Protein AF-A0A3D0FN78-F1 (afdb_monomer)

Solvent-accessible surface area (backbone atoms only — not comparable to full-atom values): 3371 Å² total; per-residue (Å²): 116,59,83,76,92,68,78,85,57,75,76,42,52,59,63,53,49,50,36,45,75,72,69,67,47,69,77,67,69,85,60,87,83,77,76,81,57,60,66,61,56,51,52,51,58,63,59,74,77,110

Secondary structure (DSSP, 8-state):
-------S-GGGHHHHHHHHHTT-SPPP-PPTT-SS-HHHHHHHHHHHT-

Sequence (50 aa):
GTNELIGTDPKAIKPALERLYDGRWKKGGIPPLWDGHAAERIVENLLQCQ

Foldseek 3Di:
DQDDDQDDPPVSPVVVVVCVVVVVGDDDDQDPPVPPCPPVVVVVVVVVVD

Mean predicted aligned error: 4.86 Å

pLDDT: mean 93.77, std 7.74, range [54.06, 98.06]

Radius of gyration: 19.22 Å; Cα contacts (8 Å, |Δi|>4): 15; chains: 1; bounding box: 34×18×51 Å

Structure (mmCIF, N/CA/C/O backbone):
data_AF-A0A3D0FN78-F1
#
_entry.id   AF-A0A3D0FN78-F1
#
loop_
_atom_site.group_PDB
_atom_site.id
_atom_site.type_symbol
_atom_site.label_atom_id
_atom_site.label_alt_id
_atom_site.label_comp_id
_atom_site.label_asym_id
_atom_site.label_entity_id
_atom_site.label_seq_id
_atom_site.pdbx_PDB_ins_code
_atom_site.Cartn_x
_atom_site.Cartn_y
_atom_site.Cartn_z
_atom_site.occupancy
_atom_site.B_iso_or_equiv
_atom_site.auth_seq_id
_atom_site.auth_comp_id
_atom_site.auth_asym_id
_atom_site.auth_atom_id
_atom_site.pdbx_PDB_model_num
ATOM 1 N N . GLY A 1 1 ? -1.448 -4.898 0.090 1.00 84.19 1 GLY A N 1
ATOM 2 C CA . GLY A 1 1 ? -1.262 -3.921 -1.005 1.00 84.19 1 GLY A CA 1
ATOM 3 C C . GLY A 1 1 ? -0.296 -4.470 -2.038 1.00 84.19 1 GLY A C 1
ATOM 4 O O . GLY A 1 1 ? 0.431 -5.402 -1.722 1.00 84.19 1 GLY A O 1
ATOM 5 N N . THR A 1 2 ? -0.291 -3.925 -3.254 1.00 91.81 2 THR A N 1
ATOM 6 C CA . THR A 1 2 ? 0.533 -4.408 -4.385 1.00 91.81 2 THR A CA 1
ATOM 7 C C . THR A 1 2 ? 1.662 -3.442 -4.766 1.00 91.81 2 THR A C 1
ATOM 9 O O . THR A 1 2 ? 2.250 -3.573 -5.837 1.00 91.81 2 THR A O 1
ATOM 12 N N . ASN A 1 3 ? 1.979 -2.484 -3.889 1.00 92.44 3 ASN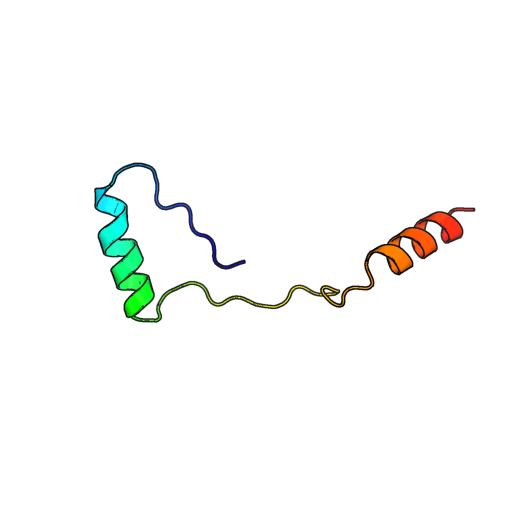 A N 1
ATOM 13 C CA . ASN A 1 3 ? 3.030 -1.492 -4.112 1.00 92.44 3 ASN A CA 1
ATOM 14 C C . ASN A 1 3 ? 4.424 -2.151 -4.127 1.00 92.44 3 ASN A C 1
ATOM 16 O O . ASN A 1 3 ? 4.705 -3.076 -3.355 1.00 92.44 3 ASN A O 1
ATOM 20 N N . GLU A 1 4 ? 5.316 -1.652 -4.983 1.00 93.12 4 GLU A N 1
ATOM 21 C CA . GLU A 1 4 ? 6.714 -2.083 -5.074 1.00 93.12 4 GLU A CA 1
ATOM 22 C C . GLU A 1 4 ? 7.617 -0.852 -5.214 1.00 93.12 4 GLU A C 1
ATOM 24 O O . GLU A 1 4 ? 7.379 -0.004 -6.072 1.00 93.12 4 GLU A O 1
ATOM 29 N N . LEU A 1 5 ? 8.635 -0.735 -4.353 1.00 95.06 5 LEU A N 1
ATOM 30 C CA . LEU A 1 5 ? 9.693 0.259 -4.529 1.00 95.06 5 LEU A CA 1
ATOM 31 C C . LEU A 1 5 ? 10.699 -0.289 -5.540 1.00 95.06 5 LEU A C 1
ATOM 33 O O . LEU A 1 5 ? 11.335 -1.308 -5.285 1.00 95.06 5 LEU A O 1
ATOM 37 N N . ILE A 1 6 ? 10.855 0.412 -6.660 1.00 95.88 6 ILE A N 1
ATOM 38 C CA . ILE A 1 6 ? 11.750 0.022 -7.762 1.00 95.88 6 ILE A CA 1
ATOM 39 C C . ILE A 1 6 ? 13.025 0.880 -7.829 1.00 95.88 6 ILE A C 1
ATOM 41 O O . ILE A 1 6 ? 13.786 0.790 -8.786 1.00 95.88 6 ILE A O 1
ATOM 45 N N . GLY A 1 7 ? 13.273 1.701 -6.803 1.00 96.31 7 GLY A N 1
ATOM 46 C CA . GLY A 1 7 ? 14.389 2.650 -6.750 1.00 96.31 7 GLY A CA 1
ATOM 47 C C . GLY A 1 7 ? 14.077 3.991 -7.422 1.00 96.31 7 GLY A C 1
ATOM 48 O O . GLY A 1 7 ? 12.928 4.287 -7.742 1.00 96.31 7 GLY A O 1
ATOM 49 N N . THR A 1 8 ? 15.110 4.819 -7.591 1.00 97.31 8 THR A N 1
ATOM 50 C CA . THR A 1 8 ? 15.012 6.177 -8.163 1.00 97.31 8 THR A CA 1
ATOM 51 C C . THR A 1 8 ? 15.631 6.306 -9.556 1.00 97.31 8 THR A C 1
ATOM 53 O O . THR A 1 8 ? 15.470 7.348 -10.186 1.00 97.31 8 THR A O 1
ATOM 56 N N . ASP A 1 9 ? 16.319 5.272 -10.057 1.00 98.06 9 ASP A N 1
ATOM 57 C CA . ASP A 1 9 ? 16.827 5.245 -11.433 1.00 98.06 9 ASP A CA 1
ATOM 58 C C . ASP A 1 9 ? 15.647 5.094 -12.416 1.00 98.06 9 ASP A C 1
ATOM 60 O O . ASP A 1 9 ? 14.945 4.077 -12.368 1.00 98.06 9 ASP A O 1
ATOM 64 N N . PRO A 1 10 ? 15.429 6.044 -13.348 1.00 97.62 10 PRO A N 1
ATOM 65 C CA . PRO A 1 10 ? 14.364 5.948 -14.347 1.00 97.62 10 PRO A CA 1
ATOM 66 C C . PRO A 1 10 ? 14.411 4.666 -15.191 1.00 97.62 10 PRO A C 1
ATOM 68 O O . PRO A 1 10 ? 13.374 4.203 -15.670 1.00 97.62 10 PRO A O 1
ATOM 71 N N . LYS A 1 11 ? 15.589 4.048 -15.355 1.00 98.00 11 LYS A N 1
ATOM 72 C CA . LYS A 1 11 ? 15.739 2.780 -16.085 1.00 98.00 11 LYS A CA 1
ATOM 73 C C . LYS A 1 11 ? 14.986 1.620 -15.432 1.00 98.00 11 LYS A C 1
ATOM 75 O O . LYS A 1 11 ? 14.661 0.663 -16.130 1.00 98.00 11 LYS A O 1
ATOM 80 N N . ALA A 1 12 ? 14.663 1.705 -14.140 1.00 97.38 12 ALA A N 1
ATOM 81 C CA . ALA A 1 12 ? 13.904 0.681 -13.426 1.00 97.38 12 ALA A CA 1
ATOM 82 C C . ALA A 1 12 ? 12.410 0.642 -13.807 1.00 97.38 12 ALA A C 1
ATOM 84 O O . ALA A 1 12 ? 11.747 -0.370 -13.582 1.00 97.38 12 ALA A O 1
ATOM 85 N N . ILE A 1 13 ? 11.876 1.704 -14.425 1.00 97.00 13 ILE A N 1
ATOM 86 C CA . ILE A 1 13 ? 10.452 1.796 -14.791 1.00 97.00 13 ILE A CA 1
ATOM 87 C C . ILE A 1 13 ? 10.085 0.743 -15.841 1.00 97.00 13 ILE A C 1
ATOM 89 O O . ILE A 1 13 ? 9.110 0.014 -15.674 1.00 97.00 13 ILE A O 1
ATOM 93 N N . LYS A 1 14 ? 10.879 0.634 -16.914 1.00 97.69 14 LYS A N 1
ATOM 94 C CA . LYS A 1 14 ? 10.620 -0.299 -18.020 1.00 97.69 14 LYS A CA 1
ATOM 95 C C . LYS A 1 14 ? 10.493 -1.765 -17.558 1.00 97.69 14 LYS A C 1
ATOM 97 O O . LYS A 1 14 ? 9.437 -2.342 -17.806 1.00 97.69 14 LYS A O 1
ATOM 102 N N . PRO A 1 15 ? 11.474 -2.365 -16.854 1.00 96.50 15 PRO A N 1
ATOM 103 C CA . PRO A 1 15 ? 11.363 -3.757 -16.413 1.00 96.50 15 PRO A CA 1
ATOM 104 C C . PRO A 1 15 ? 10.233 -3.976 -15.393 1.00 96.50 15 PRO A C 1
ATOM 106 O O . PRO A 1 15 ? 9.647 -5.058 -15.344 1.00 96.50 15 PRO A O 1
ATOM 109 N N . ALA A 1 16 ? 9.889 -2.965 -14.585 1.00 96.62 16 ALA A N 1
ATOM 110 C CA . ALA A 1 16 ? 8.741 -3.044 -13.685 1.00 96.62 16 ALA A CA 1
ATOM 111 C C . ALA A 1 16 ? 7.416 -3.111 -14.464 1.00 96.62 16 ALA A C 1
ATOM 113 O O . ALA A 1 16 ? 6.570 -3.956 -14.171 1.00 96.62 16 ALA A O 1
ATOM 114 N N . LEU A 1 17 ? 7.257 -2.273 -15.492 1.00 96.31 17 LEU A N 1
ATOM 115 C CA . LEU A 1 17 ? 6.080 -2.296 -16.359 1.00 96.31 17 LEU A CA 1
ATOM 116 C C . LEU A 1 17 ? 5.991 -3.585 -17.185 1.00 96.31 17 LEU A C 1
ATOM 118 O O . LEU A 1 17 ? 4.904 -4.131 -17.322 1.00 96.31 17 LEU A O 1
ATOM 122 N N . GLU A 1 18 ? 7.108 -4.121 -17.678 1.00 97.81 18 GLU A N 1
ATOM 123 C CA . GLU A 1 18 ? 7.129 -5.424 -18.363 1.00 97.81 18 GLU A CA 1
ATOM 124 C C . GLU A 1 18 ? 6.616 -6.541 -17.441 1.00 97.81 18 GLU A C 1
ATOM 126 O O . GLU A 1 18 ? 5.697 -7.273 -17.802 1.00 97.81 18 GLU A O 1
ATOM 131 N N . ARG A 1 19 ? 7.104 -6.609 -16.193 1.00 96.12 19 ARG A N 1
ATOM 132 C CA . ARG A 1 19 ? 6.581 -7.553 -15.186 1.00 96.12 19 ARG A CA 1
ATOM 133 C C . ARG A 1 19 ? 5.086 -7.363 -14.920 1.00 96.12 19 ARG A C 1
ATOM 135 O O . ARG A 1 19 ? 4.395 -8.352 -14.667 1.00 96.12 19 ARG A O 1
ATOM 142 N N . LEU A 1 20 ? 4.600 -6.120 -14.941 1.00 94.88 20 LEU A N 1
ATOM 143 C CA . LEU A 1 20 ? 3.181 -5.807 -14.784 1.00 94.88 20 LEU A CA 1
ATOM 144 C C . LEU A 1 20 ? 2.353 -6.355 -15.951 1.00 94.88 20 LEU A C 1
ATOM 146 O O . LEU A 1 20 ? 1.385 -7.076 -15.709 1.00 94.88 20 LEU A O 1
ATOM 150 N N . TYR A 1 21 ? 2.746 -6.058 -17.189 1.00 96.19 21 TYR A N 1
ATOM 151 C CA . TYR A 1 21 ? 2.025 -6.495 -18.386 1.00 96.19 21 TYR A CA 1
ATOM 152 C C . TYR A 1 21 ? 2.088 -8.009 -18.610 1.00 96.19 21 TYR A C 1
ATOM 154 O O . TYR A 1 21 ? 1.111 -8.591 -19.072 1.00 96.19 21 TYR A O 1
ATOM 162 N N . ASP A 1 22 ? 3.166 -8.666 -18.180 1.00 97.25 22 ASP A N 1
ATOM 163 C CA . ASP A 1 22 ? 3.293 -10.128 -18.204 1.00 97.25 22 ASP A CA 1
ATOM 164 C C . ASP A 1 22 ? 2.415 -10.839 -17.154 1.00 97.25 22 ASP A C 1
ATOM 166 O O . ASP A 1 22 ? 2.497 -12.057 -16.986 1.00 97.25 22 ASP A O 1
ATOM 170 N N . GLY A 1 23 ? 1.626 -10.102 -16.363 1.00 94.38 23 GLY A N 1
ATOM 171 C CA . GLY A 1 23 ? 0.811 -10.670 -15.286 1.00 94.38 23 GLY A CA 1
ATOM 172 C C . GLY A 1 23 ? 1.630 -11.209 -14.107 1.00 94.38 23 GLY A C 1
ATOM 173 O O . GLY A 1 23 ? 1.094 -11.913 -13.249 1.00 94.38 23 GLY A O 1
ATOM 174 N N . ARG A 1 24 ? 2.923 -10.868 -14.035 1.00 94.88 24 ARG A N 1
ATOM 175 C CA . ARG A 1 24 ? 3.861 -11.280 -12.976 1.00 94.88 24 ARG A CA 1
ATOM 176 C C . ARG A 1 24 ? 3.924 -10.278 -11.817 1.00 94.88 24 ARG A C 1
ATOM 178 O O . ARG A 1 24 ? 4.806 -10.374 -10.961 1.00 94.88 24 ARG A O 1
ATOM 185 N N . TRP A 1 25 ? 3.013 -9.304 -11.781 1.00 94.94 25 TRP A N 1
ATOM 186 C CA . TRP A 1 25 ? 2.899 -8.366 -10.666 1.00 94.94 25 TRP A CA 1
ATOM 187 C C . TRP A 1 25 ? 2.349 -9.035 -9.403 1.00 94.94 25 TRP A C 1
ATOM 189 O O . TRP A 1 25 ? 1.652 -10.051 -9.460 1.00 94.94 25 TRP A O 1
ATOM 199 N N . LYS A 1 26 ? 2.626 -8.433 -8.241 1.00 92.00 26 LYS A N 1
ATOM 200 C CA . LYS A 1 26 ? 2.073 -8.890 -6.960 1.00 92.00 26 LYS A CA 1
ATOM 201 C C . LYS A 1 26 ? 0.546 -8.855 -7.015 1.00 92.00 26 LYS A C 1
ATOM 203 O O . LYS A 1 26 ? -0.039 -7.814 -7.315 1.00 92.00 26 LYS A O 1
ATOM 208 N N . LYS A 1 27 ? -0.099 -9.971 -6.673 1.00 90.81 27 LYS A N 1
ATOM 209 C CA . LYS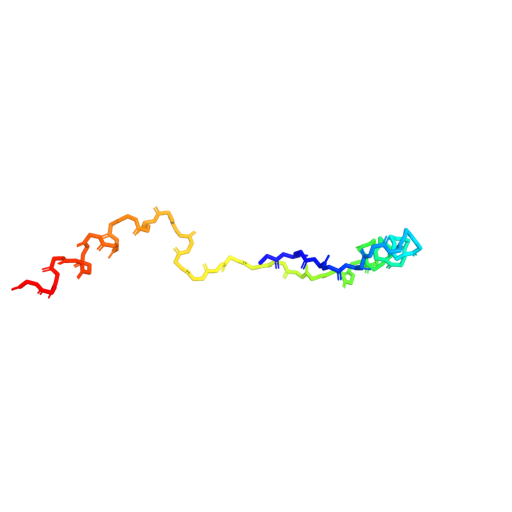 A 1 27 ? -1.555 -10.025 -6.499 1.00 90.81 27 LYS A CA 1
ATOM 210 C C . LYS A 1 27 ? -1.939 -9.446 -5.141 1.00 90.81 27 LYS A C 1
ATOM 212 O O . LYS A 1 27 ? -1.300 -9.731 -4.130 1.00 90.81 27 LYS A O 1
ATOM 217 N N . GLY A 1 28 ?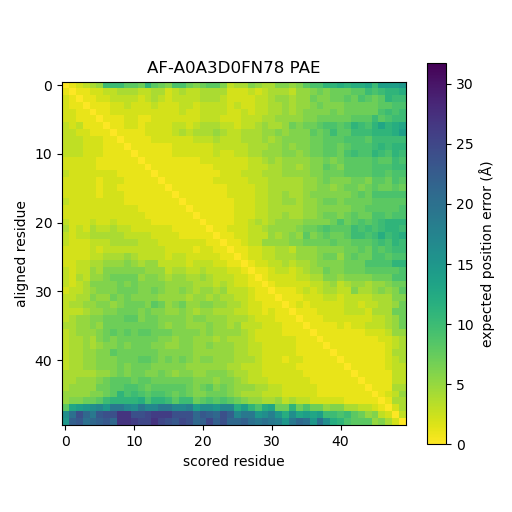 -2.967 -8.605 -5.134 1.00 91.69 28 GLY A N 1
ATOM 218 C CA . GLY A 1 28 ? -3.541 -8.068 -3.906 1.00 91.69 28 GLY A CA 1
ATOM 219 C C . GLY A 1 28 ? -4.423 -9.097 -3.206 1.00 91.69 28 GLY A C 1
ATOM 220 O O . GLY A 1 28 ? -4.915 -10.035 -3.829 1.00 91.69 28 GLY A O 1
ATOM 221 N N . GLY A 1 29 ? -4.640 -8.884 -1.914 1.00 91.62 29 GLY A N 1
ATOM 222 C CA . GLY A 1 29 ? -5.629 -9.595 -1.114 1.00 91.62 29 GLY A CA 1
ATOM 223 C C . GLY A 1 29 ? -6.273 -8.619 -0.138 1.00 91.62 29 GLY A C 1
ATOM 224 O O . GLY A 1 29 ? -5.647 -7.621 0.237 1.00 91.62 29 GLY A O 1
ATOM 225 N N . ILE A 1 30 ? -7.519 -8.897 0.233 1.00 91.56 30 ILE A N 1
ATOM 226 C CA . ILE A 1 30 ? -8.236 -8.146 1.263 1.00 91.56 30 ILE A CA 1
ATOM 227 C C . ILE A 1 30 ? -7.684 -8.612 2.619 1.00 91.56 30 ILE A C 1
ATOM 229 O O . ILE A 1 30 ? -7.763 -9.809 2.905 1.00 91.56 30 ILE A O 1
ATOM 233 N N . PRO A 1 31 ? -7.074 -7.727 3.432 1.00 91.12 31 PRO A N 1
ATOM 234 C CA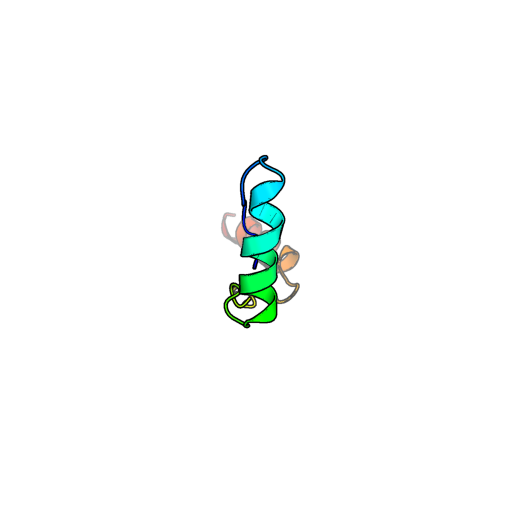 . PRO A 1 31 ? -6.607 -8.106 4.760 1.00 91.12 31 PRO A CA 1
ATOM 235 C C . PRO A 1 31 ? -7.767 -8.573 5.653 1.00 91.12 31 PRO A C 1
ATOM 237 O O . PRO A 1 31 ? -8.899 -8.118 5.469 1.00 91.12 31 PRO A O 1
ATOM 240 N N . PRO A 1 32 ? -7.509 -9.437 6.651 1.00 95.31 32 PRO A N 1
ATOM 241 C CA . PRO A 1 32 ? -8.511 -9.766 7.657 1.00 95.31 32 PRO A CA 1
ATOM 242 C C . PRO A 1 32 ? -9.071 -8.501 8.311 1.00 95.31 32 PRO A C 1
ATOM 244 O O . PRO A 1 32 ? -8.325 -7.552 8.557 1.00 95.31 32 PRO A O 1
ATOM 247 N N . LEU A 1 33 ? -10.373 -8.508 8.612 1.00 94.25 33 LEU A N 1
ATOM 248 C CA . LEU A 1 33 ? -11.069 -7.406 9.292 1.00 94.25 33 LEU A CA 1
ATOM 249 C C . LEU A 1 33 ? -11.099 -6.089 8.495 1.00 94.25 33 LEU A C 1
ATOM 251 O O . LEU A 1 33 ? -11.391 -5.029 9.047 1.00 94.25 33 LEU A O 1
ATOM 255 N N . TRP A 1 34 ? -10.845 -6.139 7.184 1.00 94.38 34 TRP A N 1
ATOM 256 C CA . TRP A 1 34 ? -11.079 -5.019 6.268 1.00 94.38 34 TRP A CA 1
ATOM 257 C C . TRP A 1 34 ? -12.564 -4.914 5.871 1.00 94.38 34 TRP A C 1
ATOM 259 O O . TRP A 1 34 ? -12.915 -4.829 4.697 1.00 94.38 34 TRP A O 1
ATOM 269 N N . ASP A 1 35 ? -13.439 -4.990 6.870 1.00 95.56 35 ASP A N 1
ATOM 270 C CA . ASP A 1 35 ? -14.900 -5.075 6.753 1.00 95.56 35 ASP A CA 1
ATOM 271 C C . ASP A 1 35 ? -15.614 -3.742 7.040 1.00 95.56 35 ASP A C 1
ATOM 273 O O . ASP A 1 35 ? -16.831 -3.660 6.933 1.00 95.56 35 ASP A O 1
ATOM 277 N N . GLY A 1 36 ? -14.865 -2.693 7.389 1.00 96.69 36 GLY A N 1
ATOM 278 C CA . GLY A 1 36 ? -15.415 -1.377 7.724 1.00 96.69 36 GLY A CA 1
ATOM 279 C C . GLY A 1 36 ? -15.795 -1.191 9.197 1.00 96.69 36 GLY A C 1
ATOM 280 O O . GLY A 1 36 ? -16.085 -0.065 9.580 1.00 96.69 36 GLY A O 1
ATOM 281 N N . HIS A 1 37 ? -15.697 -2.223 10.041 1.00 97.69 37 HIS A N 1
ATOM 282 C CA . HIS A 1 37 ? -16.104 -2.172 11.456 1.00 97.69 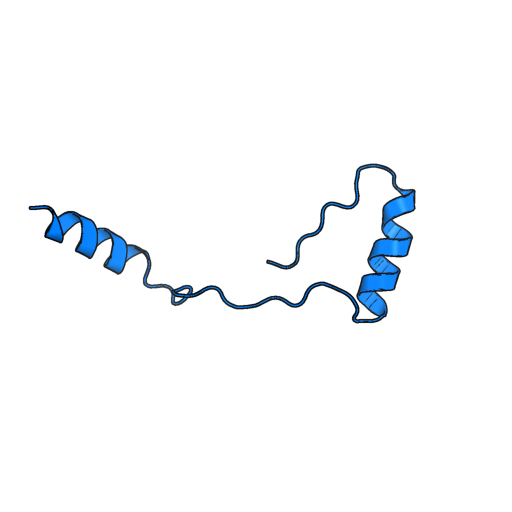37 HIS A CA 1
ATOM 283 C C . HIS A 1 37 ? -14.947 -1.895 12.429 1.00 97.69 37 HIS A C 1
ATOM 285 O O . HIS A 1 37 ? -14.870 -2.425 13.541 1.00 97.69 37 HIS A O 1
ATOM 291 N N . ALA A 1 38 ? -13.957 -1.118 11.985 1.00 97.50 38 ALA A N 1
ATOM 292 C CA . ALA A 1 38 ? -12.774 -0.848 12.796 1.00 97.50 38 ALA A CA 1
ATOM 293 C C . ALA A 1 38 ? -13.113 -0.028 14.052 1.00 97.50 38 ALA A C 1
ATOM 295 O O . ALA A 1 38 ? -12.534 -0.274 15.107 1.00 97.50 38 ALA A O 1
ATOM 296 N N . ALA A 1 39 ? -14.050 0.919 13.945 1.00 97.75 39 ALA A N 1
ATOM 297 C CA . ALA A 1 39 ? -14.417 1.804 15.046 1.00 97.75 39 ALA A CA 1
ATOM 298 C C . ALA A 1 39 ? -15.098 1.034 16.187 1.00 97.75 39 ALA A C 1
ATOM 300 O O . ALA A 1 39 ? -14.718 1.192 17.345 1.00 97.75 39 ALA A O 1
ATOM 301 N N . GLU A 1 40 ? -16.043 0.158 15.855 1.00 97.69 40 GLU A N 1
ATOM 302 C CA . GLU A 1 40 ? -16.790 -0.673 16.799 1.00 97.69 40 GLU A CA 1
ATOM 303 C C . GLU A 1 40 ? -15.843 -1.579 17.587 1.00 97.69 40 GLU A C 1
ATOM 305 O O . GLU A 1 40 ? -15.847 -1.555 18.817 1.00 97.69 40 GLU A O 1
ATOM 310 N N . ARG A 1 41 ? -14.935 -2.280 16.892 1.00 97.12 41 ARG A N 1
ATOM 311 C CA . ARG A 1 41 ? -13.923 -3.129 17.541 1.00 97.12 41 ARG A CA 1
ATOM 312 C C . ARG A 1 41 ? -13.000 -2.349 18.476 1.00 97.12 41 ARG A C 1
ATOM 314 O O . ARG A 1 41 ? -12.613 -2.866 19.523 1.00 97.12 41 ARG A O 1
ATOM 321 N N . ILE A 1 42 ? -12.611 -1.125 18.107 1.00 96.62 42 ILE A N 1
AT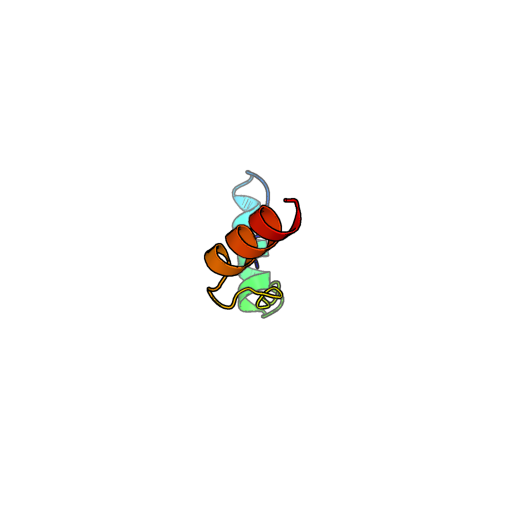OM 322 C CA . ILE A 1 42 ? -11.778 -0.274 18.970 1.00 96.62 42 ILE A CA 1
ATOM 323 C C . ILE A 1 42 ? -12.540 0.087 20.249 1.00 96.62 42 ILE A C 1
ATO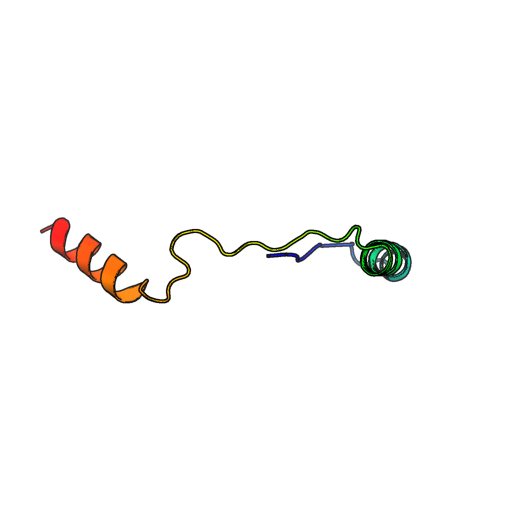M 325 O O . ILE A 1 42 ? -11.989 -0.059 21.339 1.00 96.62 42 ILE A O 1
ATOM 329 N N . VAL A 1 43 ? -13.799 0.519 20.132 1.00 97.69 43 VAL A N 1
ATOM 330 C CA . VAL A 1 43 ? -14.635 0.866 21.291 1.00 97.69 43 VAL A CA 1
ATOM 331 C C . VAL A 1 43 ? -14.832 -0.342 22.210 1.00 97.69 43 VAL A C 1
ATOM 333 O O . VAL A 1 43 ? -14.656 -0.207 23.419 1.00 97.69 43 VAL A O 1
ATOM 336 N N . GLU A 1 44 ? -15.113 -1.526 21.661 1.00 97.00 44 GLU A N 1
ATOM 337 C CA . GLU A 1 44 ? -15.244 -2.765 22.442 1.00 97.00 44 GLU A CA 1
ATOM 338 C C . GLU A 1 44 ? -13.987 -3.068 23.268 1.00 97.00 44 GLU A C 1
ATOM 340 O O . GLU A 1 44 ? -14.090 -3.318 24.467 1.00 97.00 44 GLU A O 1
ATOM 345 N N . ASN A 1 45 ? -12.796 -2.982 22.665 1.00 96.06 45 ASN A N 1
ATOM 346 C CA . ASN A 1 45 ? -11.537 -3.240 23.376 1.00 96.06 45 ASN A CA 1
ATOM 347 C C . ASN A 1 45 ? -11.289 -2.236 24.513 1.00 96.06 45 ASN A C 1
ATOM 349 O O . ASN A 1 45 ? -10.781 -2.611 25.566 1.00 96.06 45 ASN A O 1
ATOM 353 N N . LEU A 1 46 ? -11.645 -0.963 24.319 1.00 97.06 46 LEU A N 1
ATOM 354 C CA . LEU A 1 46 ? -11.481 0.066 25.350 1.00 97.06 46 LEU A CA 1
ATOM 355 C C . LEU A 1 46 ? -12.431 -0.138 26.536 1.00 97.06 46 LEU A C 1
ATOM 357 O O . LEU A 1 46 ? -12.049 0.140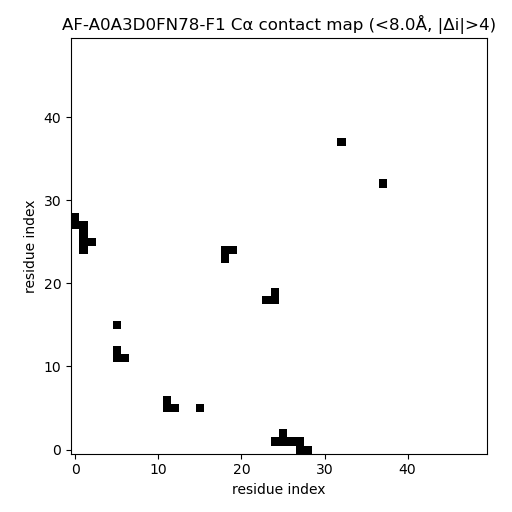 27.672 1.00 97.06 46 LEU A O 1
ATOM 361 N N . LEU A 1 47 ? -13.647 -0.625 26.281 1.00 96.62 47 LEU A N 1
ATOM 362 C CA . LEU A 1 47 ? -14.637 -0.905 27.321 1.00 96.62 47 LEU A CA 1
ATOM 363 C C . LEU A 1 47 ? -14.351 -2.209 28.080 1.00 96.62 47 LEU A C 1
ATOM 365 O O . LEU A 1 47 ? -14.697 -2.298 29.250 1.00 96.62 47 LEU A O 1
ATOM 369 N N . GLN A 1 48 ? -1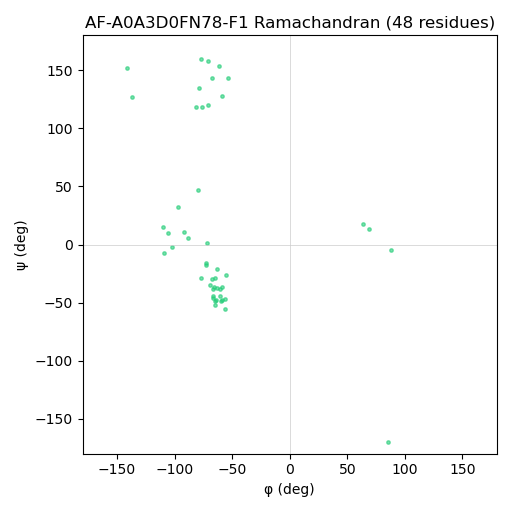3.704 -3.202 27.457 1.00 90.00 48 GLN A N 1
ATOM 370 C CA . GLN A 1 48 ? -13.352 -4.471 28.117 1.00 90.00 48 GLN A CA 1
ATOM 371 C C . GLN A 1 48 ? -12.202 -4.369 29.131 1.00 90.00 48 GLN A C 1
ATOM 373 O O . GLN A 1 48 ? -12.021 -5.277 29.938 1.00 90.00 48 GLN A O 1
ATOM 378 N N . CYS A 1 49 ? -11.422 -3.289 29.097 1.00 62.94 49 CYS A N 1
ATOM 379 C CA . CYS A 1 49 ? -10.340 -3.031 30.051 1.00 62.94 49 CYS A CA 1
ATOM 380 C C . CYS A 1 49 ? -10.794 -2.267 31.314 1.00 62.94 49 CYS A C 1
ATOM 382 O O . CYS A 1 49 ? -9.935 -1.873 32.106 1.00 62.94 49 CYS A O 1
ATOM 384 N N . GLN A 1 50 ? -12.101 -2.023 31.483 1.00 54.06 50 GLN A N 1
ATOM 385 C CA . GLN A 1 50 ? -12.714 -1.410 32.673 1.00 54.06 50 GLN A CA 1
ATOM 386 C C . GLN A 1 50 ? -13.378 -2.469 33.552 1.00 54.06 50 GLN A C 1
ATOM 388 O O . GLN A 1 50 ? -13.319 -2.296 34.790 1.00 54.06 50 GLN A O 1
#